Protein AF-A0A1I4JDN5-F1 (afdb_monomer)

Sequence (98 aa):
MRTHTTLKSATPHNPAAPQGILFFESALDAAPAGDLPRYHAHGRAALANALDEGLMADEVEQILDGRKIVDAFPVWRGESPADYAARAVAEMFVAYLQ

Mean predicted aligned error: 14.99 Å

Structure (mmCIF, N/CA/C/O backbone):
data_AF-A0A1I4JDN5-F1
#
_entry.id   AF-A0A1I4JDN5-F1
#
loop_
_atom_site.group_PDB
_atom_site.id
_atom_site.type_symbol
_atom_site.label_atom_id
_atom_site.label_alt_id
_atom_site.label_comp_id
_atom_site.label_asym_id
_atom_site.label_entity_id
_atom_site.label_seq_id
_atom_site.pdbx_PDB_ins_code
_atom_site.Cartn_x
_atom_site.Cartn_y
_atom_site.Cartn_z
_atom_site.occupancy
_atom_site.B_iso_or_equiv
_atom_site.auth_seq_id
_atom_site.auth_comp_id
_atom_site.auth_asym_id
_atom_site.auth_atom_id
_atom_site.pdbx_PDB_model_num
ATOM 1 N N . MET A 1 1 ? 68.366 8.516 0.807 1.00 40.62 1 MET A N 1
ATOM 2 C CA . MET A 1 1 ? 67.069 8.436 0.097 1.00 40.62 1 MET A CA 1
ATOM 3 C C . MET A 1 1 ? 66.432 7.089 0.412 1.00 40.62 1 MET A C 1
ATOM 5 O O . MET A 1 1 ? 67.147 6.101 0.472 1.00 40.62 1 MET A O 1
ATOM 9 N N . ARG A 1 2 ? 65.134 7.105 0.737 1.00 45.97 2 ARG A N 1
ATOM 10 C CA . ARG A 1 2 ? 64.298 5.992 1.235 1.00 45.97 2 ARG A CA 1
ATOM 11 C C . ARG A 1 2 ? 64.096 4.886 0.187 1.00 45.97 2 ARG A C 1
ATOM 13 O O . ARG A 1 2 ? 64.061 5.232 -0.983 1.00 45.97 2 ARG A O 1
ATOM 20 N N . THR A 1 3 ? 63.851 3.642 0.625 1.00 52.47 3 THR A N 1
ATOM 21 C CA . THR A 1 3 ? 62.804 2.705 0.121 1.00 52.47 3 THR A CA 1
ATOM 22 C C . THR A 1 3 ? 62.758 1.440 1.019 1.00 52.47 3 THR A C 1
ATOM 24 O O . THR A 1 3 ? 63.742 0.729 1.147 1.00 52.47 3 THR A O 1
ATOM 27 N N . HIS A 1 4 ? 61.781 1.340 1.931 1.00 44.53 4 HIS A N 1
ATOM 28 C CA . HIS A 1 4 ? 60.560 0.498 1.892 1.00 44.53 4 HIS A CA 1
ATOM 29 C C . HIS A 1 4 ? 60.696 -0.900 2.534 1.00 44.53 4 HIS A C 1
ATOM 31 O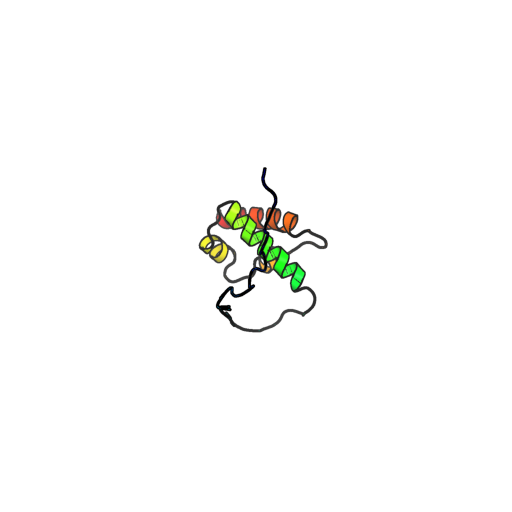 O . HIS A 1 4 ? 60.813 -1.910 1.850 1.00 44.53 4 HIS A O 1
ATOM 37 N N . THR A 1 5 ? 60.546 -0.953 3.863 1.00 53.81 5 THR A N 1
ATOM 38 C CA . THR A 1 5 ? 60.103 -2.156 4.589 1.00 53.81 5 THR A CA 1
ATOM 39 C C . THR A 1 5 ? 58.577 -2.123 4.664 1.00 53.81 5 THR A C 1
ATOM 41 O O . THR A 1 5 ? 58.021 -1.244 5.320 1.00 53.81 5 THR A O 1
ATOM 44 N N . THR A 1 6 ? 57.896 -3.060 4.002 1.00 51.66 6 THR A N 1
ATOM 45 C CA . THR A 1 6 ? 56.439 -3.242 4.116 1.00 51.66 6 THR A CA 1
ATOM 46 C C . THR A 1 6 ? 56.165 -4.595 4.764 1.00 51.66 6 THR A C 1
ATOM 48 O O . THR A 1 6 ? 56.178 -5.624 4.099 1.00 51.66 6 THR A O 1
ATOM 51 N N . LEU A 1 7 ? 55.917 -4.588 6.073 1.00 53.03 7 LEU A N 1
ATOM 52 C CA . LEU A 1 7 ? 55.239 -5.672 6.783 1.00 53.03 7 LEU A CA 1
ATOM 53 C C . LEU A 1 7 ? 53.749 -5.324 6.803 1.00 53.03 7 LEU A C 1
ATOM 55 O O . LEU A 1 7 ? 53.332 -4.409 7.510 1.00 53.03 7 LEU A O 1
ATOM 59 N N . LYS A 1 8 ? 52.948 -6.024 5.998 1.00 47.88 8 LYS A N 1
ATOM 60 C CA . LYS A 1 8 ? 51.485 -5.938 6.038 1.00 47.88 8 LYS A CA 1
ATOM 61 C C . LYS A 1 8 ? 50.899 -7.330 5.850 1.00 47.88 8 LYS A C 1
ATOM 63 O O . LYS A 1 8 ? 50.643 -7.745 4.729 1.00 47.88 8 LYS A O 1
ATOM 68 N N . SER A 1 9 ? 50.639 -8.000 6.964 1.00 43.38 9 SER A N 1
ATOM 69 C CA . SER A 1 9 ? 49.663 -9.085 7.019 1.00 43.38 9 SER A CA 1
ATOM 70 C C . SER A 1 9 ? 48.758 -8.798 8.202 1.00 43.38 9 SER A C 1
ATOM 72 O O . SER A 1 9 ? 49.088 -9.077 9.350 1.00 43.38 9 SER A O 1
ATOM 74 N N . ALA A 1 10 ? 47.660 -8.115 7.896 1.00 45.91 10 ALA A N 1
ATOM 75 C CA . ALA A 1 10 ? 46.583 -7.852 8.825 1.00 45.91 10 ALA A CA 1
ATOM 76 C C . ALA A 1 10 ? 45.856 -9.170 9.118 1.00 45.91 10 ALA A C 1
ATOM 78 O O . ALA A 1 10 ? 45.347 -9.826 8.211 1.00 45.91 10 ALA A O 1
ATOM 79 N N . 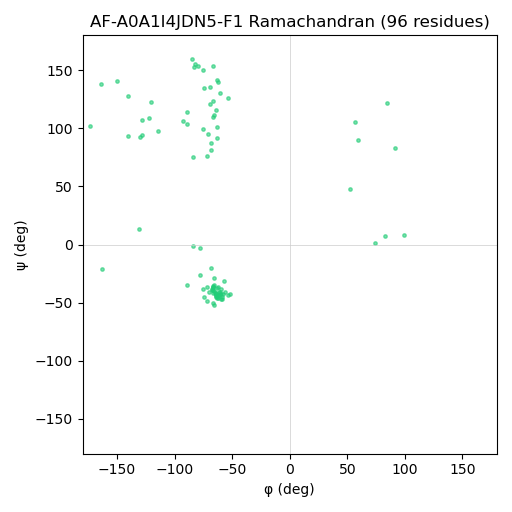THR A 1 11 ? 45.830 -9.539 10.391 1.00 53.25 11 THR A N 1
ATOM 80 C CA . THR A 1 11 ? 44.933 -10.532 10.979 1.00 53.25 11 THR A CA 1
ATOM 81 C C . THR A 1 11 ? 43.478 -10.177 10.656 1.00 53.25 11 THR A C 1
ATOM 83 O O . THR A 1 11 ? 43.061 -9.065 10.984 1.00 53.25 11 THR A O 1
ATOM 86 N N . PRO A 1 12 ? 42.662 -11.076 10.080 1.00 53.69 12 PRO A N 1
ATOM 87 C CA . PRO A 1 12 ? 41.224 -10.894 10.073 1.00 53.69 12 PRO A CA 1
ATOM 88 C C . PRO A 1 12 ? 40.672 -11.551 11.339 1.00 53.69 12 PRO A C 1
ATOM 90 O O . PRO A 1 12 ? 40.574 -12.776 11.425 1.00 53.69 12 PRO A O 1
ATOM 93 N N . HIS A 1 13 ? 40.319 -10.754 12.346 1.00 40.38 13 HIS A N 1
ATOM 94 C CA . HIS A 1 13 ? 39.436 -11.267 13.383 1.00 40.38 13 HIS A CA 1
ATOM 95 C C . HIS A 1 13 ? 38.417 -10.232 13.840 1.00 40.38 13 HIS A C 1
ATOM 97 O O . HIS A 1 13 ? 38.762 -9.137 14.274 1.00 40.38 13 HIS A O 1
ATOM 103 N N . ASN A 1 14 ? 37.172 -10.700 13.789 1.00 52.03 14 ASN A N 1
ATOM 104 C CA . ASN A 1 14 ? 35.935 -10.151 14.320 1.00 52.03 14 ASN A CA 1
ATOM 105 C C . ASN A 1 14 ? 35.204 -9.110 13.459 1.00 52.03 14 ASN A C 1
ATOM 107 O O . ASN A 1 14 ? 35.713 -8.031 13.167 1.00 52.03 14 ASN A O 1
ATOM 111 N N . PRO A 1 15 ? 33.943 -9.422 13.128 1.00 47.41 15 PRO A N 1
ATOM 112 C CA . PRO A 1 15 ? 32.896 -8.705 13.844 1.00 47.41 15 PRO A CA 1
ATOM 113 C C . PRO A 1 15 ? 31.962 -9.643 14.614 1.00 47.41 15 PRO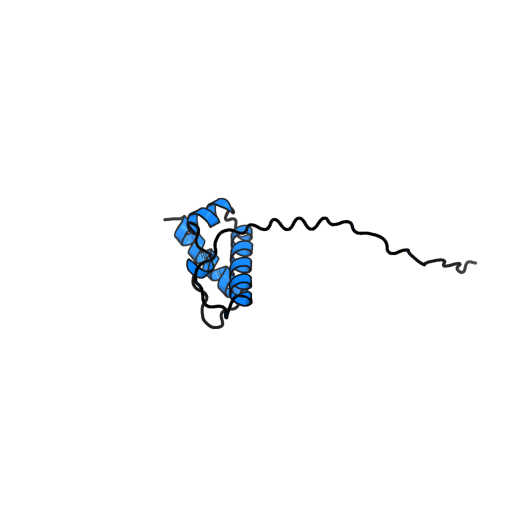 A C 1
ATOM 115 O O . PRO A 1 15 ? 31.283 -10.500 14.051 1.00 47.41 15 PRO A O 1
ATOM 118 N N . ALA A 1 16 ? 31.882 -9.395 15.919 1.00 47.38 16 ALA A N 1
ATOM 119 C CA . ALA A 1 16 ? 30.762 -9.796 16.739 1.00 47.38 16 ALA A CA 1
ATOM 120 C C . ALA A 1 16 ? 29.540 -8.996 16.275 1.00 47.38 16 ALA A C 1
ATOM 122 O O . ALA A 1 16 ? 29.464 -7.788 16.487 1.00 47.38 16 ALA A O 1
ATOM 123 N N . ALA A 1 17 ? 28.592 -9.677 15.644 1.00 51.09 17 ALA A N 1
ATOM 124 C CA . ALA A 1 17 ? 27.220 -9.218 15.521 1.00 51.09 17 ALA A CA 1
ATOM 125 C C . ALA A 1 17 ? 26.346 -10.313 16.142 1.00 51.09 17 ALA A C 1
ATOM 127 O O . ALA A 1 17 ? 26.256 -11.402 15.568 1.00 51.09 17 ALA A O 1
ATOM 128 N N . PRO A 1 18 ? 25.735 -10.097 17.319 1.00 49.75 18 PRO A N 1
ATOM 129 C CA . PRO A 1 18 ? 24.670 -10.978 17.758 1.00 49.75 18 PRO A CA 1
ATOM 130 C C . PRO A 1 18 ? 23.506 -10.801 16.779 1.00 49.75 18 PRO A C 1
ATOM 132 O O . PRO A 1 18 ? 22.886 -9.742 16.709 1.00 49.75 18 PRO A O 1
ATOM 135 N N . GLN A 1 19 ? 23.240 -11.841 15.990 1.00 46.31 19 GLN A N 1
ATOM 136 C CA . GLN A 1 19 ? 22.023 -11.969 15.199 1.00 46.31 19 GLN A CA 1
ATOM 137 C C . GLN A 1 19 ? 20.853 -12.161 16.168 1.00 46.31 19 GLN A C 1
ATOM 139 O O . GLN A 1 19 ? 20.426 -13.277 16.449 1.00 46.31 19 GLN A O 1
ATOM 144 N N . GLY A 1 20 ? 20.362 -11.055 16.721 1.00 39.81 20 GLY A N 1
ATOM 145 C CA . GLY A 1 20 ? 19.054 -10.985 17.352 1.00 39.81 20 GLY A CA 1
ATOM 146 C C . GLY A 1 20 ? 17.992 -11.037 16.264 1.00 39.81 20 GLY A C 1
ATOM 147 O O . GLY A 1 20 ? 17.436 -10.010 15.888 1.00 39.81 20 GLY A O 1
ATOM 148 N N . ILE A 1 21 ? 17.750 -12.227 15.717 1.00 50.00 21 ILE A N 1
ATOM 149 C CA . ILE A 1 21 ? 16.547 -12.497 14.938 1.00 50.00 21 ILE A CA 1
ATOM 150 C C . ILE A 1 21 ? 15.414 -12.519 15.961 1.00 50.00 21 ILE A C 1
ATOM 152 O O . ILE A 1 21 ? 15.184 -13.525 16.629 1.00 50.00 21 ILE A O 1
ATOM 156 N N . LEU A 1 22 ? 14.740 -11.382 16.127 1.00 42.50 22 LEU A N 1
ATOM 157 C CA . LEU A 1 22 ? 13.423 -11.350 16.745 1.00 42.50 22 LEU A CA 1
ATOM 158 C C . LEU A 1 22 ? 12.469 -12.049 15.776 1.00 42.50 22 LEU A C 1
ATOM 160 O O . LEU A 1 22 ? 11.898 -11.446 14.871 1.00 42.50 22 LEU A O 1
ATOM 164 N N . PHE A 1 23 ? 12.394 -13.366 15.942 1.00 40.34 23 PHE A N 1
ATOM 165 C CA . PHE A 1 23 ? 11.388 -14.239 15.368 1.00 40.34 23 PHE A CA 1
ATOM 166 C C . PHE A 1 23 ? 10.040 -13.801 15.953 1.00 40.34 23 PHE A C 1
ATOM 168 O O . PHE A 1 23 ? 9.654 -14.218 17.042 1.00 40.34 23 PHE A O 1
ATOM 175 N N . PHE A 1 24 ? 9.347 -12.895 15.267 1.00 37.50 24 PHE A N 1
ATOM 176 C CA . PHE A 1 24 ? 7.945 -12.618 15.556 1.00 37.50 24 PHE A CA 1
ATOM 177 C C . PHE A 1 24 ? 7.112 -13.656 14.801 1.00 37.50 24 PHE A C 1
ATOM 179 O O . PHE A 1 24 ? 6.571 -13.411 13.726 1.00 37.50 24 PHE A O 1
ATOM 186 N N . GLU A 1 25 ? 7.108 -14.878 15.332 1.00 50.38 25 GLU A N 1
ATOM 187 C CA . GLU A 1 25 ? 6.220 -15.945 14.883 1.00 50.38 25 GLU A CA 1
ATOM 188 C C . GLU A 1 25 ? 4.821 -15.644 15.436 1.00 50.38 25 GLU A C 1
ATOM 190 O O . GLU A 1 25 ? 4.524 -15.867 16.608 1.00 50.38 25 GLU A O 1
ATOM 195 N N . SER A 1 26 ? 3.960 -15.070 14.600 1.00 42.81 26 SER A N 1
ATOM 196 C CA . SER A 1 26 ? 2.524 -15.000 14.857 1.00 42.81 26 SER A CA 1
ATOM 197 C C . SER A 1 26 ? 1.764 -15.534 13.650 1.00 42.81 26 SER A C 1
ATOM 199 O O . SER A 1 26 ? 1.706 -14.901 12.603 1.00 42.81 26 SER A O 1
ATOM 201 N N . ALA A 1 27 ? 1.215 -16.731 13.869 1.00 46.72 27 ALA A N 1
ATOM 202 C CA . ALA A 1 27 ? 0.086 -17.372 13.201 1.00 46.72 27 ALA A CA 1
ATOM 203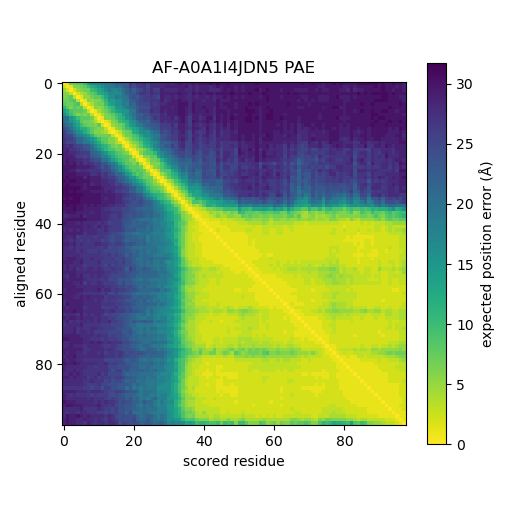 C C . ALA A 1 27 ? 0.145 -17.570 11.671 1.00 46.72 27 ALA A C 1
ATOM 205 O O . ALA A 1 27 ? -0.135 -16.681 10.871 1.00 46.72 27 ALA A O 1
ATOM 206 N N . LEU A 1 28 ? 0.386 -18.828 11.281 1.00 58.22 28 LEU A N 1
ATOM 207 C CA . LEU A 1 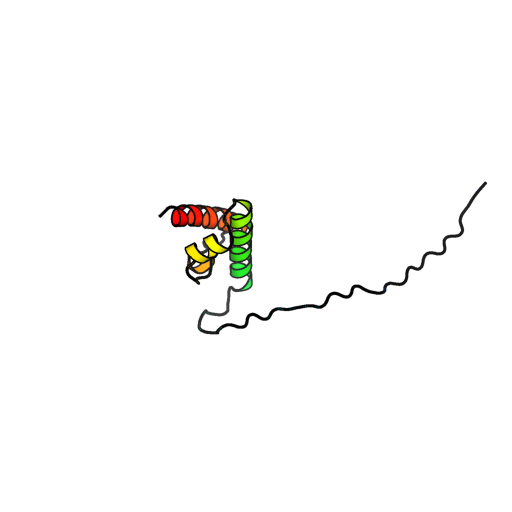28 ? -0.099 -19.398 10.025 1.00 58.22 28 LEU A CA 1
ATOM 208 C C . LEU A 1 28 ? -1.637 -19.360 9.999 1.00 58.22 28 LEU A C 1
ATOM 210 O O . LEU A 1 28 ? -2.242 -19.903 10.918 1.00 58.22 28 LEU A O 1
ATOM 214 N N . ASP A 1 29 ? -2.245 -18.856 8.920 1.00 43.62 29 ASP A N 1
ATOM 215 C CA . ASP A 1 29 ? -3.069 -19.708 8.047 1.00 43.62 29 ASP A CA 1
ATOM 216 C C . ASP A 1 29 ? -3.354 -19.050 6.676 1.00 43.62 29 ASP A C 1
ATOM 218 O O . ASP A 1 29 ? -3.638 -17.860 6.579 1.00 43.62 29 ASP A O 1
ATOM 222 N N . ALA A 1 30 ? -3.270 -19.875 5.629 1.00 49.09 30 ALA A N 1
ATOM 223 C CA . ALA A 1 30 ? -3.782 -19.704 4.262 1.00 49.09 30 ALA A CA 1
ATOM 224 C C . ALA A 1 30 ? -3.332 -18.512 3.369 1.00 49.09 30 ALA A C 1
ATOM 226 O O . ALA A 1 30 ? -4.048 -17.532 3.191 1.00 49.09 30 ALA A O 1
ATOM 227 N N . ALA A 1 31 ? -2.247 -18.694 2.598 1.00 51.53 31 ALA A N 1
ATOM 228 C CA . ALA A 1 31 ? -2.138 -18.128 1.240 1.00 51.53 31 ALA A CA 1
ATOM 229 C C . ALA A 1 31 ? -1.243 -19.023 0.352 1.00 51.53 31 ALA A C 1
ATOM 231 O O . ALA A 1 31 ? -0.249 -19.560 0.850 1.00 51.53 31 ALA A O 1
ATOM 232 N N . PRO A 1 32 ? -1.568 -19.238 -0.941 1.00 50.50 32 PRO A N 1
ATOM 233 C CA . PRO A 1 32 ? -0.889 -20.229 -1.767 1.00 50.50 32 PRO A CA 1
ATOM 234 C C . PRO A 1 32 ? 0.571 -19.828 -1.999 1.00 50.50 32 PRO A C 1
ATOM 236 O O . PRO A 1 32 ? 0.889 -18.748 -2.497 1.00 50.50 32 PRO A O 1
ATOM 239 N N . ALA A 1 33 ? 1.468 -20.734 -1.620 1.00 55.50 33 ALA A N 1
ATOM 240 C CA . ALA A 1 33 ? 2.905 -20.619 -1.785 1.00 55.50 33 ALA A CA 1
ATOM 241 C C . ALA A 1 33 ? 3.276 -20.573 -3.278 1.00 55.50 33 ALA A C 1
ATOM 243 O O . ALA A 1 33 ? 3.313 -21.600 -3.952 1.00 55.50 33 ALA A O 1
ATOM 244 N N . GLY A 1 34 ? 3.549 -19.375 -3.797 1.00 46.62 34 GLY A N 1
ATOM 245 C CA . GLY A 1 34 ? 4.032 -19.202 -5.172 1.00 46.62 34 GLY A CA 1
ATOM 246 C C . GLY A 1 34 ? 4.671 -17.851 -5.500 1.00 46.62 34 GLY A C 1
ATOM 247 O O . GLY A 1 34 ? 5.468 -17.790 -6.428 1.00 46.62 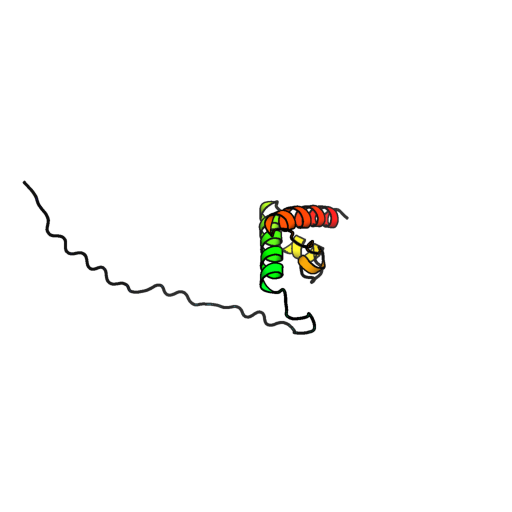34 GLY A O 1
ATOM 248 N N . ASP A 1 35 ? 4.395 -16.789 -4.732 1.00 55.44 35 ASP A N 1
ATOM 249 C CA . ASP A 1 35 ? 4.763 -15.410 -5.121 1.00 55.44 35 ASP A CA 1
ATOM 250 C C . ASP A 1 35 ? 5.481 -14.603 -4.009 1.00 55.44 35 ASP A C 1
ATOM 252 O O . ASP A 1 35 ? 5.686 -13.391 -4.079 1.00 55.44 35 ASP A O 1
ATOM 256 N N . LEU A 1 36 ? 5.926 -15.300 -2.961 1.00 60.12 36 LEU A N 1
ATOM 257 C CA . LEU A 1 36 ? 6.429 -14.729 -1.704 1.00 60.12 36 LEU A CA 1
ATOM 258 C C . LEU A 1 36 ? 7.564 -13.686 -1.849 1.00 60.12 36 LEU A C 1
ATOM 260 O O . LEU A 1 36 ? 7.486 -12.653 -1.182 1.00 60.12 36 LEU A O 1
ATOM 264 N N . PRO A 1 37 ? 8.599 -13.864 -2.701 1.00 68.44 37 PRO A N 1
ATOM 265 C CA . PRO A 1 37 ? 9.720 -12.919 -2.743 1.00 68.44 37 PRO A CA 1
ATOM 266 C C . PRO A 1 37 ? 9.347 -11.575 -3.370 1.00 68.44 37 PRO A C 1
ATOM 268 O O . PRO A 1 37 ? 9.824 -10.528 -2.931 1.00 68.44 37 PRO A O 1
ATOM 271 N N . ARG A 1 38 ? 8.488 -11.593 -4.398 1.00 66.31 38 ARG A N 1
ATOM 272 C CA . ARG A 1 38 ? 8.056 -10.373 -5.087 1.00 66.31 38 ARG A CA 1
ATOM 273 C C . ARG A 1 38 ? 7.114 -9.584 -4.201 1.00 66.31 38 ARG A C 1
ATOM 275 O O . ARG A 1 38 ? 7.381 -8.410 -3.979 1.00 66.31 38 ARG A O 1
ATOM 282 N N . TYR A 1 39 ? 6.100 -10.222 -3.624 1.00 75.94 39 TYR A N 1
ATOM 283 C CA . TYR A 1 39 ? 5.162 -9.546 -2.723 1.00 75.94 39 TYR A CA 1
ATOM 284 C C . TYR A 1 39 ? 5.876 -8.938 -1.510 1.00 75.94 39 TYR A C 1
ATOM 286 O O . TYR A 1 39 ? 5.590 -7.806 -1.127 1.00 75.94 39 TYR A O 1
ATOM 294 N N . HIS A 1 40 ? 6.884 -9.629 -0.969 1.00 82.69 40 HIS A N 1
ATOM 295 C CA . HIS A 1 40 ? 7.710 -9.082 0.104 1.00 82.69 40 HIS A CA 1
ATOM 296 C C . HIS A 1 40 ? 8.557 -7.879 -0.350 1.00 82.69 40 HIS A C 1
ATOM 298 O O . HIS A 1 40 ? 8.700 -6.909 0.393 1.00 82.69 40 HIS A O 1
ATOM 304 N N . ALA A 1 41 ? 9.120 -7.906 -1.564 1.00 88.62 41 ALA A N 1
ATOM 305 C CA . ALA A 1 41 ? 9.871 -6.772 -2.110 1.00 88.62 41 ALA A CA 1
ATOM 306 C C . ALA A 1 41 ? 8.978 -5.543 -2.354 1.00 88.62 41 ALA A C 1
ATOM 308 O O . ALA A 1 41 ? 9.391 -4.430 -2.042 1.00 88.62 41 ALA A O 1
ATOM 309 N N . HIS A 1 42 ? 7.755 -5.750 -2.849 1.00 89.75 42 HIS A N 1
ATOM 310 C CA . HIS A 1 42 ? 6.764 -4.696 -3.080 1.00 89.75 42 HIS A CA 1
ATOM 311 C C . HIS A 1 42 ? 6.312 -4.072 -1.759 1.00 89.75 42 HIS A C 1
ATOM 313 O O . HIS A 1 42 ? 6.433 -2.863 -1.580 1.00 89.75 42 HIS A O 1
ATOM 319 N N . GLY A 1 43 ? 5.893 -4.894 -0.791 1.00 90.38 43 GLY A N 1
ATOM 320 C CA . GLY A 1 43 ? 5.503 -4.413 0.537 1.00 90.38 43 GLY A CA 1
ATOM 321 C C . GLY A 1 43 ? 6.625 -3.644 1.239 1.00 90.38 43 GLY A C 1
ATOM 322 O O . GLY A 1 43 ? 6.386 -2.571 1.783 1.00 90.38 43 GLY A O 1
ATOM 323 N N . ARG A 1 44 ? 7.871 -4.134 1.162 1.00 91.12 44 ARG A N 1
ATOM 324 C CA . ARG A 1 44 ? 9.029 -3.428 1.729 1.00 91.12 44 ARG A CA 1
ATOM 325 C C . ARG A 1 44 ? 9.303 -2.097 1.025 1.00 91.12 44 ARG A C 1
ATOM 327 O O . ARG A 1 44 ? 9.627 -1.129 1.704 1.00 91.12 44 ARG A O 1
ATOM 334 N N . ALA A 1 45 ? 9.206 -2.055 -0.304 1.00 94.44 45 ALA A N 1
ATOM 335 C CA . ALA A 1 45 ? 9.405 -0.829 -1.072 1.00 94.44 45 ALA A CA 1
ATOM 336 C C . ALA A 1 45 ? 8.336 0.219 -0.734 1.00 94.44 45 ALA A C 1
ATOM 338 O O . ALA A 1 45 ? 8.683 1.368 -0.487 1.00 94.44 45 ALA A O 1
ATOM 339 N N . ALA A 1 46 ? 7.067 -0.186 -0.641 1.00 94.44 46 ALA A N 1
ATOM 340 C CA . ALA A 1 46 ? 5.974 0.704 -0.256 1.00 94.44 46 ALA A CA 1
ATOM 341 C C . ALA A 1 46 ? 6.119 1.227 1.176 1.00 94.44 46 ALA A C 1
ATOM 343 O O . ALA A 1 46 ? 5.969 2.422 1.389 1.00 94.44 46 ALA A O 1
ATOM 344 N N . LEU A 1 47 ? 6.478 0.371 2.142 1.00 92.44 47 LEU A N 1
ATOM 345 C CA . LEU A 1 47 ? 6.711 0.815 3.519 1.00 92.44 47 LEU A CA 1
ATOM 346 C C . LEU A 1 47 ? 7.875 1.810 3.600 1.00 92.44 47 LEU A C 1
ATOM 348 O O . LEU A 1 47 ? 7.751 2.844 4.241 1.00 92.44 47 LEU A O 1
ATOM 352 N N . ALA A 1 48 ? 8.997 1.516 2.938 1.00 94.56 48 ALA A N 1
ATOM 353 C CA . ALA A 1 48 ? 10.140 2.425 2.916 1.00 94.56 48 ALA A CA 1
ATOM 354 C C . ALA A 1 48 ? 9.777 3.779 2.288 1.00 94.56 48 ALA A C 1
ATOM 356 O O . ALA A 1 48 ? 10.155 4.812 2.828 1.00 94.56 48 ALA A O 1
ATOM 357 N N . ASN A 1 49 ? 9.017 3.762 1.191 1.00 96.06 49 ASN A N 1
ATOM 358 C CA . ASN A 1 49 ? 8.569 4.974 0.517 1.00 96.06 49 ASN A CA 1
ATOM 359 C C . ASN A 1 49 ? 7.563 5.771 1.365 1.00 96.06 49 ASN A C 1
ATOM 361 O O . ASN A 1 49 ? 7.662 6.984 1.435 1.00 96.06 49 ASN A O 1
ATOM 365 N N . ALA A 1 50 ? 6.641 5.108 2.072 1.00 94.00 50 ALA A N 1
ATOM 366 C CA . ALA A 1 50 ? 5.691 5.774 2.968 1.00 94.00 50 ALA A CA 1
ATOM 367 C C . ALA A 1 50 ? 6.415 6.578 4.059 1.00 94.00 50 ALA A C 1
ATOM 369 O O . ALA A 1 50 ? 6.076 7.731 4.312 1.00 94.00 50 ALA A O 1
ATOM 370 N N . LEU A 1 51 ? 7.435 5.968 4.672 1.00 94.12 51 LEU A N 1
ATOM 371 C CA . LEU A 1 51 ? 8.242 6.612 5.708 1.00 94.12 51 LEU A CA 1
ATOM 372 C C . LEU A 1 51 ? 9.075 7.778 5.152 1.00 94.12 51 LEU A C 1
ATOM 374 O O . LEU A 1 51 ? 9.241 8.782 5.839 1.00 94.12 51 LEU A O 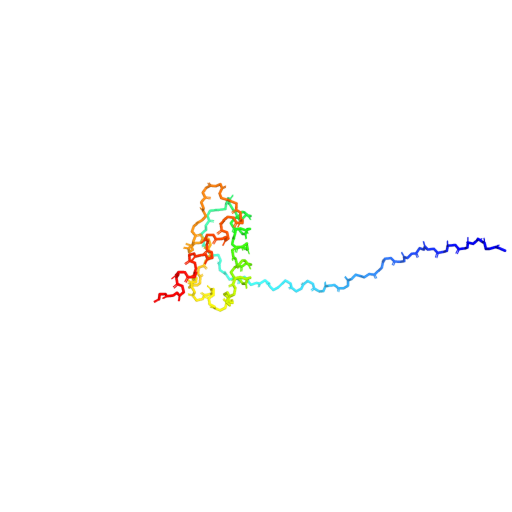1
ATOM 378 N N . ASP A 1 52 ? 9.592 7.653 3.926 1.00 94.88 52 ASP A N 1
ATOM 379 C CA . ASP A 1 52 ? 10.339 8.723 3.246 1.00 94.88 52 ASP A CA 1
ATOM 380 C C . ASP A 1 52 ? 9.434 9.921 2.902 1.00 94.88 52 ASP A C 1
ATOM 382 O O . ASP A 1 52 ? 9.819 11.072 3.096 1.00 94.88 52 ASP A O 1
ATOM 386 N N . GLU A 1 53 ? 8.192 9.649 2.493 1.00 91.12 53 GLU A N 1
ATOM 387 C CA . GLU A 1 53 ? 7.158 10.652 2.194 1.00 91.12 53 GLU A CA 1
ATOM 388 C C . GLU A 1 53 ? 6.498 11.245 3.459 1.00 91.12 53 GLU A C 1
ATOM 390 O O . GLU A 1 53 ? 5.680 12.163 3.375 1.00 91.12 53 GLU A O 1
ATOM 395 N N . GLY A 1 54 ? 6.870 10.760 4.649 1.00 93.19 54 GLY A N 1
ATOM 396 C CA . GLY A 1 54 ? 6.513 11.366 5.933 1.00 93.19 54 GLY A CA 1
ATOM 397 C C . GLY A 1 54 ? 5.338 10.735 6.683 1.00 93.19 54 GLY A C 1
ATOM 398 O O . GLY A 1 54 ? 4.947 11.288 7.711 1.00 93.19 54 GLY A O 1
ATOM 399 N N . LEU A 1 55 ? 4.804 9.593 6.234 1.00 90.94 55 LEU A N 1
ATOM 400 C CA . LEU A 1 55 ? 3.902 8.782 7.063 1.00 90.94 55 LEU A CA 1
ATOM 401 C C . LEU A 1 55 ? 4.682 8.157 8.222 1.00 90.94 55 LEU A C 1
ATOM 403 O O . LEU A 1 55 ? 5.756 7.586 8.029 1.00 90.94 55 LEU A O 1
ATOM 407 N N . MET A 1 56 ? 4.122 8.205 9.426 1.00 93.62 56 MET A N 1
ATOM 408 C CA . MET A 1 56 ? 4.686 7.520 10.588 1.00 93.62 56 MET A CA 1
ATOM 409 C C . MET A 1 56 ? 4.318 6.034 10.568 1.00 93.62 56 MET A C 1
ATOM 411 O O . MET A 1 56 ? 3.277 5.641 10.045 1.00 93.62 56 MET A O 1
ATOM 415 N N . ALA A 1 57 ? 5.147 5.191 11.187 1.00 90.06 57 ALA A N 1
ATOM 416 C CA . ALA A 1 57 ? 4.893 3.749 11.252 1.00 90.06 57 ALA A CA 1
ATOM 417 C C . ALA A 1 57 ? 3.524 3.422 11.881 1.00 90.06 57 ALA A C 1
ATOM 419 O O . ALA A 1 57 ? 2.801 2.585 11.348 1.00 90.06 57 ALA A O 1
ATOM 420 N N . ASP A 1 58 ? 3.134 4.132 12.944 1.00 92.75 58 ASP A N 1
ATOM 421 C CA . ASP A 1 58 ? 1.835 3.943 13.604 1.00 92.75 58 ASP A CA 1
ATOM 422 C C . ASP A 1 58 ? 0.650 4.329 12.695 1.00 92.75 58 ASP A C 1
ATOM 424 O O . ASP A 1 58 ? -0.401 3.691 12.723 1.00 92.75 58 ASP A O 1
ATOM 428 N N . GLU A 1 59 ? 0.815 5.352 11.849 1.00 93.19 59 GLU A N 1
ATOM 429 C CA . GLU A 1 59 ? -0.208 5.775 10.881 1.00 93.19 59 GLU A CA 1
ATOM 430 C C . GLU A 1 59 ? -0.358 4.738 9.769 1.00 93.19 59 GLU A C 1
ATOM 432 O O . GLU A 1 59 ? -1.473 4.392 9.381 1.00 93.19 59 GLU A O 1
ATOM 437 N N . VAL A 1 60 ? 0.762 4.179 9.301 1.00 92.81 60 VAL A N 1
ATOM 438 C CA . VAL A 1 60 ? 0.759 3.058 8.358 1.00 92.81 60 VAL A CA 1
ATOM 439 C C . VAL A 1 60 ? 0.026 1.857 8.955 1.00 92.81 60 VAL A C 1
ATOM 441 O O . VAL A 1 60 ? -0.829 1.279 8.287 1.00 92.81 60 VAL A O 1
ATOM 444 N N . GLU A 1 61 ? 0.302 1.490 10.206 1.00 92.19 61 GLU A N 1
ATOM 445 C CA . GLU A 1 61 ? -0.400 0.390 10.878 1.00 92.19 61 GLU A CA 1
ATOM 446 C C . GLU A 1 61 ? -1.907 0.650 11.012 1.00 92.19 61 GLU A C 1
ATOM 448 O O . GLU A 1 61 ? -2.705 -0.254 10.751 1.00 92.19 61 GLU A O 1
ATOM 453 N N . GLN A 1 62 ? -2.303 1.885 11.337 1.00 93.31 62 GLN A N 1
ATOM 454 C CA . GLN A 1 62 ? -3.709 2.283 11.425 1.00 93.31 62 GLN A CA 1
ATOM 455 C C . GLN A 1 62 ? -4.430 2.189 10.074 1.00 93.31 62 GLN A C 1
ATOM 457 O O . GLN A 1 62 ? -5.530 1.644 10.011 1.00 93.31 62 GLN A O 1
ATOM 462 N N . ILE A 1 63 ? -3.813 2.670 8.990 1.00 92.75 63 ILE A N 1
ATOM 463 C CA . ILE A 1 63 ? -4.379 2.591 7.630 1.00 92.75 63 ILE A CA 1
ATOM 464 C C . ILE A 1 63 ? -4.540 1.129 7.189 1.00 92.75 63 ILE A C 1
ATOM 466 O O . ILE A 1 63 ? -5.496 0.764 6.498 1.00 92.75 63 ILE A O 1
ATOM 470 N N . LEU A 1 64 ? -3.584 0.279 7.563 1.00 92.50 64 LEU A N 1
ATOM 471 C CA . LEU A 1 64 ? -3.581 -1.124 7.170 1.00 92.50 64 LEU A CA 1
ATOM 472 C C . LEU A 1 64 ? -4.543 -1.987 7.990 1.00 92.50 64 LEU A C 1
ATOM 474 O O . LEU A 1 64 ? -5.014 -3.000 7.463 1.00 92.50 64 LEU A O 1
ATOM 478 N N . ASP A 1 65 ? -4.858 -1.593 9.225 1.00 93.12 65 ASP A N 1
ATOM 479 C CA . ASP A 1 65 ? -5.766 -2.307 10.134 1.00 93.12 65 ASP A CA 1
ATOM 480 C C . ASP A 1 65 ? -5.375 -3.791 10.291 1.00 93.12 65 ASP A C 1
ATOM 482 O O . ASP A 1 65 ? -6.157 -4.720 10.086 1.00 93.12 65 ASP A O 1
ATOM 486 N N . GLY A 1 66 ? -4.081 -4.031 10.534 1.00 89.88 66 GLY A N 1
ATOM 487 C CA . GLY A 1 66 ? -3.508 -5.376 10.681 1.00 89.88 66 GLY A CA 1
ATOM 488 C C . GLY A 1 66 ? -3.346 -6.177 9.380 1.00 89.88 66 GLY A C 1
ATOM 489 O O . GLY A 1 66 ? -2.869 -7.314 9.420 1.00 89.88 66 GLY A O 1
ATOM 490 N N . ARG A 1 67 ? -3.702 -5.615 8.218 1.00 90.44 67 ARG A N 1
ATOM 491 C CA . ARG A 1 67 ? -3.492 -6.247 6.902 1.00 90.44 67 ARG A CA 1
ATOM 492 C C . ARG A 1 67 ? -2.089 -5.964 6.365 1.00 90.44 67 ARG A C 1
ATOM 494 O O . ARG A 1 67 ? -1.435 -4.997 6.748 1.00 90.44 67 ARG A O 1
ATOM 501 N N . LYS A 1 68 ? -1.604 -6.779 5.423 1.00 88.00 68 LYS A N 1
ATOM 502 C CA . LYS A 1 68 ? -0.363 -6.447 4.703 1.00 88.00 68 LYS A CA 1
ATOM 503 C C . LYS A 1 68 ? -0.646 -5.342 3.686 1.00 88.00 68 LYS A C 1
ATOM 505 O O . LYS A 1 68 ? -1.724 -5.315 3.098 1.00 88.00 68 LYS A O 1
ATOM 510 N N . ILE A 1 69 ? 0.351 -4.502 3.390 1.00 90.62 69 ILE A N 1
ATOM 511 C CA . ILE A 1 69 ? 0.229 -3.450 2.357 1.00 90.62 69 ILE A CA 1
ATOM 512 C C . ILE A 1 69 ? -0.267 -4.035 1.029 1.00 90.62 69 ILE A C 1
ATOM 514 O O . ILE A 1 69 ? -1.155 -3.464 0.423 1.00 90.62 69 ILE A O 1
ATOM 518 N N . VAL A 1 70 ? 0.239 -5.199 0.615 1.00 90.44 70 VAL A N 1
ATOM 519 C CA . VAL A 1 70 ? -0.167 -5.875 -0.634 1.00 90.44 70 VAL A CA 1
ATOM 520 C C . VAL A 1 70 ? -1.602 -6.415 -0.626 1.00 90.44 70 VAL A C 1
ATOM 522 O O . VAL A 1 70 ? -2.155 -6.667 -1.693 1.00 90.44 70 VAL A O 1
ATOM 525 N N . ASP A 1 71 ? -2.194 -6.604 0.556 1.00 89.56 71 ASP A N 1
ATOM 526 C CA . ASP A 1 71 ? -3.584 -7.044 0.718 1.00 89.56 71 ASP A CA 1
ATOM 527 C C . ASP A 1 71 ? -4.535 -5.836 0.764 1.00 89.56 71 ASP A C 1
ATOM 529 O O . ASP A 1 71 ? -5.657 -5.905 0.265 1.00 89.56 71 ASP A O 1
ATOM 533 N N . ALA A 1 72 ? -4.085 -4.718 1.349 1.00 92.12 72 ALA A N 1
ATOM 534 C CA . ALA A 1 72 ? -4.816 -3.450 1.364 1.00 92.12 72 ALA A CA 1
ATOM 535 C C . ALA A 1 72 ? -4.759 -2.729 0.004 1.00 92.12 72 ALA A C 1
ATOM 537 O O . ALA A 1 72 ? -5.762 -2.174 -0.441 1.00 92.12 72 ALA A O 1
ATOM 538 N N . PHE A 1 73 ? -3.608 -2.796 -0.668 1.00 92.50 73 PHE A N 1
ATOM 539 C CA . PHE A 1 73 ? -3.303 -2.169 -1.951 1.00 92.50 73 PHE A CA 1
ATOM 540 C C . PHE A 1 73 ? -2.734 -3.238 -2.898 1.00 92.50 73 PHE A C 1
ATOM 542 O O . PHE A 1 73 ? -1.535 -3.522 -2.874 1.00 92.50 73 PHE A O 1
ATOM 549 N N . PRO A 1 74 ? -3.574 -3.876 -3.731 1.00 90.56 74 PRO A N 1
ATOM 550 C CA . PRO A 1 74 ? -3.151 -5.004 -4.557 1.00 90.56 74 PRO A CA 1
ATOM 551 C C . PRO A 1 74 ? -2.055 -4.630 -5.564 1.00 90.56 74 PRO A C 1
ATOM 553 O O . PRO A 1 74 ? -2.121 -3.57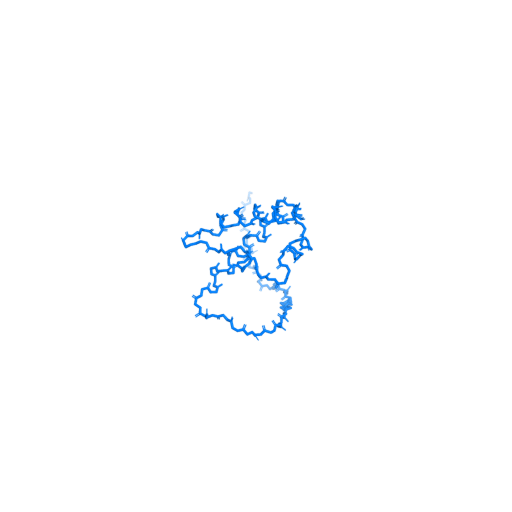7 -6.200 1.00 90.56 74 PRO A O 1
ATOM 556 N N . VAL A 1 75 ? -1.072 -5.517 -5.758 1.00 91.06 75 VAL A N 1
ATOM 557 C CA . VAL A 1 75 ? -0.017 -5.377 -6.782 1.00 91.06 75 VAL A CA 1
ATOM 558 C C . VAL A 1 75 ? -0.589 -5.668 -8.173 1.00 91.06 75 VAL A C 1
ATOM 560 O O . VAL A 1 75 ? -1.284 -6.670 -8.370 1.00 91.06 75 VAL A O 1
ATOM 563 N N . TRP A 1 76 ? -0.275 -4.836 -9.166 1.00 91.00 76 TRP A N 1
ATOM 564 C CA . TRP A 1 76 ? -0.683 -5.087 -10.549 1.00 91.00 76 TRP A CA 1
ATOM 565 C C . TRP A 1 76 ? 0.270 -6.039 -11.276 1.00 91.00 76 TRP A C 1
ATOM 567 O O . TRP A 1 76 ? 1.462 -6.150 -10.985 1.00 91.00 76 TRP A O 1
ATOM 577 N N . ARG A 1 77 ? -0.253 -6.763 -12.271 1.00 86.88 77 ARG A N 1
ATOM 578 C CA . ARG A 1 77 ? 0.534 -7.763 -12.998 1.00 86.88 77 ARG A CA 1
ATOM 579 C C . ARG A 1 77 ? 1.684 -7.100 -13.765 1.00 86.88 77 ARG A C 1
ATOM 581 O O . ARG A 1 77 ? 1.446 -6.385 -14.731 1.00 86.88 77 ARG A O 1
ATOM 588 N N . GLY A 1 78 ? 2.919 -7.433 -13.388 1.00 87.31 78 GLY A N 1
ATOM 589 C CA . GLY A 1 78 ? 4.131 -6.906 -14.027 1.00 87.31 78 GLY A CA 1
ATOM 590 C C . GLY A 1 78 ? 4.562 -5.529 -13.521 1.00 87.31 78 GLY A C 1
ATOM 591 O O . GLY A 1 78 ? 5.493 -4.960 -14.084 1.00 87.31 78 GLY A O 1
ATOM 592 N N . GLU A 1 79 ? 3.911 -5.012 -12.478 1.00 90.00 79 GLU A N 1
ATOM 593 C CA . GLU A 1 79 ? 4.317 -3.785 -11.795 1.00 90.00 79 GLU A CA 1
ATOM 594 C C . GLU A 1 79 ? 5.699 -3.966 -11.152 1.00 90.00 79 GLU A C 1
ATOM 596 O O . GLU A 1 79 ? 6.038 -5.050 -10.660 1.00 90.00 79 GLU A O 1
ATOM 601 N N . SER A 1 80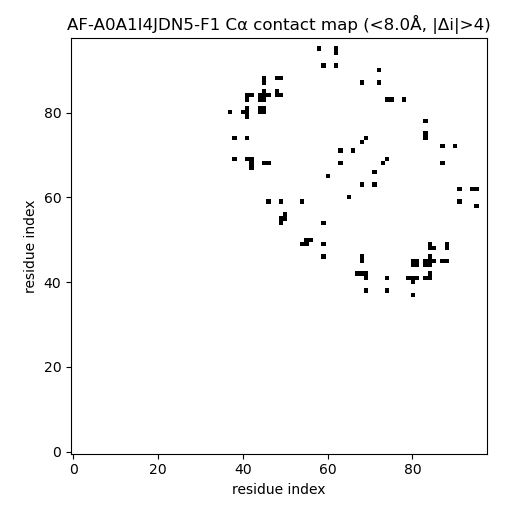 ? 6.530 -2.925 -11.207 1.00 92.69 80 SER A N 1
ATOM 602 C CA . SER A 1 80 ? 7.815 -2.934 -10.514 1.00 92.69 80 SER A CA 1
ATOM 603 C C . SER A 1 80 ? 7.621 -2.558 -9.038 1.00 92.69 80 SER A C 1
ATOM 605 O O . SER A 1 80 ? 6.682 -1.832 -8.711 1.00 92.69 80 SER A O 1
ATOM 607 N N . PRO A 1 81 ? 8.526 -2.966 -8.127 1.00 92.56 81 PRO A N 1
ATOM 608 C CA . PRO A 1 81 ? 8.427 -2.571 -6.722 1.00 92.56 81 PRO A CA 1
ATOM 609 C C . PRO A 1 81 ? 8.410 -1.053 -6.500 1.00 92.56 81 PRO A C 1
ATOM 611 O O . PRO A 1 81 ? 7.784 -0.598 -5.550 1.00 92.56 81 PRO A O 1
ATOM 614 N N . ALA A 1 82 ? 9.088 -0.278 -7.354 1.00 91.50 82 ALA A N 1
ATOM 615 C CA . ALA A 1 82 ? 9.136 1.179 -7.250 1.00 91.50 82 ALA A CA 1
ATOM 616 C C . ALA A 1 82 ? 7.820 1.827 -7.708 1.00 91.50 82 ALA A C 1
ATOM 618 O O . ALA A 1 82 ? 7.287 2.680 -7.003 1.00 91.50 82 ALA A O 1
ATOM 619 N N . ASP A 1 83 ? 7.267 1.378 -8.840 1.00 94.25 83 ASP A N 1
ATOM 620 C CA . ASP A 1 83 ? 5.981 1.881 -9.348 1.00 94.25 83 ASP A CA 1
ATOM 621 C C . ASP A 1 83 ? 4.845 1.545 -8.374 1.00 94.25 83 ASP A C 1
ATOM 623 O O . ASP A 1 83 ? 4.030 2.403 -8.031 1.00 94.25 83 ASP A O 1
ATOM 627 N N . TYR A 1 84 ? 4.864 0.318 -7.847 1.00 95.69 84 TYR A N 1
ATOM 628 C CA . TYR A 1 84 ? 3.959 -0.114 -6.791 1.00 95.69 84 TYR A CA 1
ATOM 629 C C . TYR A 1 84 ? 4.083 0.752 -5.539 1.00 95.69 84 TYR A C 1
ATOM 631 O O . TYR A 1 84 ? 3.071 1.169 -4.987 1.00 95.69 84 TYR A O 1
ATOM 639 N N . ALA A 1 85 ? 5.308 1.032 -5.082 1.00 95.38 85 ALA A N 1
ATOM 640 C CA . ALA A 1 85 ? 5.532 1.833 -3.886 1.00 95.38 85 ALA A CA 1
ATOM 641 C C . ALA A 1 85 ? 4.974 3.252 -4.032 1.00 95.38 85 ALA A C 1
ATOM 643 O O . ALA A 1 85 ? 4.326 3.741 -3.112 1.00 95.38 85 ALA A O 1
ATOM 644 N N . ALA A 1 86 ? 5.178 3.899 -5.180 1.00 94.69 86 ALA A N 1
ATOM 645 C CA . ALA A 1 86 ? 4.632 5.230 -5.434 1.00 94.69 86 ALA A CA 1
ATOM 646 C C . ALA A 1 86 ? 3.095 5.225 -5.426 1.00 94.69 86 ALA A C 1
ATOM 648 O O . ALA A 1 86 ? 2.469 6.059 -4.770 1.00 94.69 86 ALA A O 1
ATOM 649 N N . ARG A 1 87 ? 2.479 4.252 -6.109 1.00 96.56 87 ARG A N 1
ATOM 650 C CA . ARG A 1 87 ? 1.018 4.130 -6.177 1.00 96.56 87 ARG A CA 1
ATOM 651 C C . ARG A 1 87 ? 0.399 3.789 -4.822 1.00 96.56 87 ARG A C 1
ATOM 653 O O . ARG A 1 87 ? -0.533 4.464 -4.398 1.00 96.56 87 ARG A O 1
ATOM 660 N N . ALA A 1 88 ? 0.920 2.771 -4.141 1.00 95.88 88 ALA A N 1
ATOM 661 C CA . ALA A 1 88 ? 0.402 2.325 -2.851 1.00 95.88 88 ALA A CA 1
ATOM 662 C C . ALA A 1 88 ? 0.490 3.439 -1.799 1.00 95.88 88 ALA A C 1
ATOM 664 O O . ALA A 1 88 ? -0.465 3.644 -1.061 1.00 95.88 88 ALA A O 1
ATOM 665 N N . VAL A 1 89 ? 1.585 4.207 -1.769 1.00 95.25 89 VAL A N 1
ATOM 666 C CA . VAL A 1 89 ? 1.729 5.343 -0.844 1.00 95.25 89 VAL A CA 1
ATOM 667 C C . VAL A 1 89 ? 0.737 6.460 -1.162 1.00 95.25 89 VAL A C 1
ATOM 669 O O . VAL A 1 89 ? 0.106 6.989 -0.249 1.00 95.25 89 VAL A O 1
ATOM 672 N N . ALA A 1 90 ? 0.530 6.786 -2.442 1.00 95.12 90 ALA A N 1
ATOM 673 C CA . ALA A 1 90 ? -0.489 7.760 -2.830 1.00 95.12 90 ALA A CA 1
ATOM 674 C C . ALA A 1 90 ? -1.895 7.325 -2.377 1.00 95.12 90 ALA A C 1
ATOM 676 O O . ALA A 1 90 ? -2.649 8.133 -1.837 1.00 95.12 90 ALA A O 1
ATOM 677 N N . GLU A 1 91 ? -2.237 6.044 -2.542 1.00 95.31 91 GLU A N 1
ATOM 678 C CA . GLU A 1 91 ? -3.504 5.486 -2.056 1.00 95.31 91 GLU A CA 1
ATOM 679 C C . GLU A 1 91 ? -3.583 5.476 -0.513 1.00 95.31 91 GLU A C 1
ATOM 681 O O . GLU A 1 91 ? -4.640 5.783 0.040 1.00 95.31 91 GLU A O 1
ATOM 686 N N . MET A 1 92 ? -2.476 5.218 0.196 1.00 94.31 92 MET A N 1
ATOM 687 C CA . MET A 1 92 ? -2.404 5.304 1.664 1.00 94.31 92 MET A CA 1
ATOM 688 C C . MET A 1 92 ? -2.676 6.717 2.179 1.00 94.31 92 MET A C 1
ATOM 690 O O . MET A 1 92 ? -3.457 6.876 3.114 1.00 94.31 92 MET A O 1
ATOM 694 N N . PHE A 1 93 ? -2.096 7.748 1.561 1.00 92.62 93 PHE A N 1
ATOM 695 C CA . PHE A 1 93 ? -2.387 9.135 1.936 1.00 92.62 93 PHE A CA 1
ATOM 696 C C . PHE A 1 93 ? -3.853 9.503 1.707 1.00 92.62 93 PHE A C 1
ATOM 698 O O . PHE A 1 93 ? -4.438 10.220 2.514 1.00 92.62 93 PHE A O 1
ATOM 705 N N . VAL A 1 94 ? -4.473 8.997 0.637 1.00 93.12 94 VAL A N 1
ATOM 706 C CA . VAL A 1 94 ? -5.911 9.194 0.410 1.00 93.12 94 VAL A CA 1
ATOM 707 C C . VAL A 1 94 ? -6.734 8.520 1.508 1.00 93.12 94 VAL A C 1
ATOM 709 O O . VAL A 1 94 ? -7.692 9.124 1.984 1.00 93.12 94 VAL A O 1
ATOM 712 N N . ALA A 1 95 ? -6.361 7.308 1.925 1.00 91.06 95 ALA A N 1
ATOM 713 C CA . ALA A 1 95 ? -7.038 6.587 3.001 1.00 91.06 95 ALA A CA 1
ATOM 714 C C . ALA A 1 95 ? -6.873 7.268 4.371 1.00 91.06 95 ALA A C 1
ATOM 716 O O . ALA A 1 95 ? -7.815 7.281 5.151 1.00 91.06 95 ALA A O 1
ATOM 717 N N . TYR A 1 96 ? -5.713 7.869 4.648 1.00 87.62 96 TYR A N 1
ATOM 718 C CA . TYR A 1 96 ? -5.438 8.582 5.902 1.00 87.62 96 TYR A CA 1
ATOM 719 C C . TYR A 1 96 ? -6.298 9.840 6.101 1.00 87.62 96 TYR A C 1
ATOM 721 O O . TYR A 1 96 ? -6.569 10.247 7.226 1.00 87.62 96 TYR A O 1
ATOM 729 N N . LEU A 1 97 ? -6.712 10.485 5.008 1.00 88.88 97 LEU A N 1
ATOM 730 C CA . LEU A 1 97 ? -7.496 11.722 5.050 1.00 88.88 97 LEU A CA 1
ATOM 731 C C . LEU A 1 97 ? -9.011 11.495 5.213 1.00 88.88 97 LEU A C 1
ATOM 733 O O . LEU A 1 97 ? -9.759 12.477 5.222 1.00 88.88 97 LEU A O 1
ATOM 737 N N . GLN A 1 98 ? -9.466 10.241 5.279 1.00 80.44 98 GLN A N 1
ATOM 738 C CA . GLN A 1 98 ? -10.879 9.857 5.401 1.00 80.44 98 GLN A CA 1
ATOM 739 C C . GLN A 1 98 ? -11.254 9.544 6.848 1.00 80.44 98 GLN A C 1
ATOM 741 O O . GLN A 1 98 ? -12.375 9.946 7.237 1.00 80.44 98 GLN A O 1
#

Radius of gyration: 22.11 Å; Cα contacts (8 Å, |Δi|>4): 58; chains: 1; bounding box: 78×32×32 Å

Foldseek 3Di:
DDDDDDDDDDDDDDDDDPPPPPPPDDDDDDDDPDCPPQLVLLLVLLVVLLVVVPDDPVLVCVLQVPHGLCVSQPDDDPDHSNNSSVVSSVVSVVSSVD

pLDDT: mean 75.25, std 21.21, range [37.5, 96.56]

Organism: NCBI:txid582667

Solvent-accessible surface area (backbone atoms only — not comparable to full-atom values): 6529 Å² total; per-residue (Å²): 136,90,88,84,89,82,89,83,81,82,81,90,79,83,83,90,70,86,82,77,74,80,77,80,84,75,80,92,81,91,77,84,92,80,54,67,71,59,56,51,49,29,40,50,37,21,53,54,44,29,48,73,76,63,50,49,72,70,56,53,47,60,74,39,68,88,49,54,61,53,73,76,45,70,80,59,93,88,61,47,42,65,62,46,12,56,51,45,36,55,53,47,56,57,60,70,76,108

Secondary structure (DSSP, 8-state):
--------------------------------TT-HHHHHHHHHHHHHHHHHTT--HHHHHHHHTTS-HHHHSPPPTT--HHHHHHHHHHHHHHHHT-